Protein AF-A0A974NZ24-F1 (afdb_monomer_lite)

Secondary structure (DSSP, 8-state):
-EEEE-SS-EEEE--SS--------PPPP--TTTTT-TTT----SSHHHHHHHHHH--TT--EEEEE--SHHHHHHHHHHHHTT-EEEEE-SSSS-SSTTS-HHHHHHHHH--

InterPro domains:
  IPR023753 FAD/NAD(P)-binding domain [PF07992] (12-111)
  IPR036188 FAD/NAD(P)-binding domain superfamily [G3DSA:3.50.50.60] (24-113)
  IPR036188 FAD/NAD(P)-binding domain superfamily [SSF51905] (10-108)
  IPR050260 FAD-dependent oxidoreductase [PTHR43429] (6-112)

Radius of gyration: 19.01 Å; chains: 1; bounding box: 46×33×48 Å

Organism: Enterococcus faecalis (NCBI:txid1351)

Sequence (113 aa):
MITVKHETEILTEHYDKLILSPGAKPFVPPITGLAEAKKMFFSLRNVPDLDQIMTALTPETKRAVVIGAGFIGLEMAENLQKRGLEVTLVEKKHPMFLPPLDEEMAAFCQKQN

Structure (mmCIF, N/CA/C/O backbone):
data_AF-A0A974NZ24-F1
#
_entry.id   AF-A0A974NZ24-F1
#
loop_
_atom_site.group_PDB
_atom_site.id
_atom_site.type_symbol
_atom_site.label_atom_id
_atom_site.label_alt_id
_atom_site.label_comp_id
_atom_site.label_asym_id
_atom_site.label_entity_id
_atom_site.label_seq_id
_atom_site.pdbx_PDB_ins_code
_atom_site.Cartn_x
_atom_site.Cartn_y
_atom_site.Cartn_z
_atom_site.occupancy
_atom_site.B_iso_or_equiv
_atom_site.auth_seq_id
_atom_site.auth_comp_id
_atom_site.auth_asym_id
_atom_site.auth_atom_id
_atom_site.pdbx_PDB_model_num
ATOM 1 N N . MET A 1 1 ? 21.123 2.726 -29.914 1.00 80.94 1 MET A N 1
ATOM 2 C CA . MET A 1 1 ? 21.524 3.857 -29.060 1.00 80.94 1 MET A CA 1
ATOM 3 C C . MET A 1 1 ? 20.336 4.212 -28.177 1.00 80.94 1 MET A C 1
ATOM 5 O O . MET A 1 1 ? 19.261 4.402 -28.736 1.00 80.94 1 MET A O 1
ATOM 9 N N . ILE A 1 2 ? 20.476 4.218 -26.850 1.00 91.00 2 ILE A N 1
ATOM 10 C CA . ILE A 1 2 ? 19.438 4.730 -25.936 1.00 91.00 2 ILE A CA 1
ATOM 11 C C . ILE A 1 2 ? 20.012 5.845 -25.074 1.00 91.00 2 ILE A C 1
ATOM 13 O O . ILE A 1 2 ? 21.215 5.890 -24.823 1.00 91.00 2 ILE A O 1
ATOM 17 N N . THR A 1 3 ? 19.128 6.723 -24.617 1.00 90.81 3 THR A N 1
ATOM 18 C CA . THR A 1 3 ? 19.450 7.749 -23.632 1.00 90.81 3 THR A CA 1
ATOM 19 C C . THR A 1 3 ? 19.053 7.241 -22.255 1.00 90.81 3 THR A C 1
ATOM 21 O O . THR A 1 3 ? 17.874 6.988 -21.999 1.00 90.81 3 THR A O 1
ATOM 24 N N . VAL A 1 4 ? 20.035 7.087 -21.373 1.00 88.25 4 VAL A N 1
ATOM 25 C CA . VAL A 1 4 ? 19.832 6.723 -19.972 1.00 88.25 4 VAL A CA 1
ATOM 26 C C . VAL A 1 4 ? 19.885 7.998 -19.146 1.00 88.25 4 VAL A C 1
ATOM 28 O O . VAL A 1 4 ? 20.852 8.752 -19.214 1.00 88.25 4 VAL A O 1
ATOM 31 N N . LYS A 1 5 ? 18.829 8.256 -18.374 1.00 90.44 5 LYS A N 1
ATOM 32 C CA . LYS A 1 5 ? 18.775 9.369 -17.427 1.00 90.44 5 LYS A CA 1
ATOM 33 C C . LYS A 1 5 ? 18.943 8.822 -16.013 1.00 90.44 5 LYS A C 1
ATOM 35 O O . LYS A 1 5 ? 18.042 8.155 -15.510 1.00 90.44 5 LYS A O 1
ATOM 40 N N . HIS A 1 6 ? 20.075 9.127 -15.393 1.00 85.94 6 HIS A N 1
ATOM 41 C CA . HIS A 1 6 ? 20.304 8.956 -13.961 1.00 85.94 6 HIS A CA 1
ATOM 42 C C . HIS A 1 6 ? 19.891 10.231 -13.206 1.00 85.94 6 HIS A C 1
ATOM 44 O O . HIS A 1 6 ? 19.519 11.237 -13.815 1.00 85.94 6 HIS A O 1
ATOM 50 N N . GLU A 1 7 ? 19.921 10.200 -11.871 1.00 85.88 7 GLU A N 1
ATOM 51 C CA . GLU A 1 7 ? 19.544 11.358 -11.042 1.00 85.88 7 GLU A CA 1
ATOM 52 C C . GLU A 1 7 ? 20.446 12.578 -11.285 1.00 85.88 7 GLU A C 1
ATOM 54 O O . GLU A 1 7 ? 19.977 13.713 -11.217 1.00 85.88 7 GLU A O 1
ATOM 59 N N . THR A 1 8 ? 21.717 12.346 -11.618 1.00 89.25 8 THR A N 1
ATOM 60 C CA . THR A 1 8 ? 22.749 13.385 -11.758 1.00 89.25 8 THR A CA 1
ATOM 61 C C . THR A 1 8 ? 23.247 13.584 -13.186 1.00 89.25 8 THR A C 1
ATOM 63 O O . THR A 1 8 ? 23.894 14.591 -13.461 1.00 89.25 8 THR A O 1
ATOM 66 N N . GLU A 1 9 ? 22.968 12.656 -14.103 1.00 92.38 9 GLU A N 1
ATOM 67 C CA . GLU A 1 9 ? 23.540 12.683 -15.451 1.00 92.38 9 GLU A CA 1
ATOM 68 C C . GLU A 1 9 ? 22.632 12.061 -16.513 1.00 92.38 9 GLU A C 1
ATOM 70 O O . GLU A 1 9 ? 21.718 11.283 -16.228 1.00 92.38 9 GLU A O 1
ATOM 75 N N . ILE A 1 10 ? 22.899 12.426 -17.767 1.00 94.12 10 ILE A N 1
ATOM 76 C CA . ILE A 1 10 ? 22.244 11.872 -18.948 1.00 94.12 10 ILE A CA 1
ATOM 77 C C . ILE A 1 10 ? 23.336 11.312 -19.854 1.00 94.12 10 ILE A C 1
ATOM 79 O O . ILE A 1 10 ? 24.201 12.054 -20.314 1.00 94.12 10 ILE A O 1
ATOM 83 N N . LEU A 1 11 ? 23.270 10.011 -20.117 1.00 92.88 11 LEU A N 1
ATOM 84 C CA . LEU A 1 11 ? 24.251 9.267 -20.898 1.00 92.88 11 LEU A CA 1
ATOM 85 C C . LEU A 1 11 ? 23.598 8.709 -22.160 1.00 92.88 11 LEU A C 1
ATOM 87 O O . LEU A 1 11 ? 22.397 8.429 -22.193 1.00 92.88 11 LEU A O 1
ATOM 91 N N . THR A 1 12 ? 24.394 8.555 -23.211 1.00 93.94 12 THR A N 1
ATOM 92 C CA . THR A 1 12 ? 23.961 7.958 -24.474 1.00 93.94 12 THR A CA 1
ATOM 93 C C . THR A 1 12 ? 24.832 6.753 -24.762 1.00 93.94 12 THR A C 1
ATOM 95 O O . THR A 1 12 ? 26.043 6.885 -24.885 1.00 93.94 12 THR A O 1
ATOM 98 N N . GLU A 1 13 ? 24.203 5.591 -24.883 1.00 91.75 13 GLU A N 1
ATOM 99 C CA . GLU A 1 13 ? 24.896 4.305 -24.898 1.00 91.75 13 GLU A CA 1
ATOM 100 C C . GLU A 1 13 ? 24.386 3.421 -26.041 1.00 91.75 13 GLU A C 1
ATOM 102 O O . GLU A 1 13 ? 23.237 3.527 -26.497 1.00 91.75 13 GLU A O 1
ATOM 107 N N . HIS A 1 14 ? 25.253 2.538 -26.532 1.00 95.06 14 HIS A N 1
ATOM 108 C CA . HIS A 1 14 ? 24.927 1.555 -27.564 1.00 95.06 14 HIS A CA 1
ATOM 109 C C . HIS A 1 14 ? 24.712 0.169 -26.951 1.00 95.06 14 HIS A C 1
ATOM 111 O O . HIS A 1 14 ? 25.347 -0.197 -25.972 1.00 95.06 14 HIS A O 1
ATOM 117 N N . TYR A 1 15 ? 23.808 -0.611 -27.550 1.00 91.25 15 TYR A N 1
ATOM 118 C CA . TYR A 1 15 ? 23.463 -1.955 -27.087 1.00 91.25 15 TYR A CA 1
ATOM 119 C C . TYR A 1 15 ? 23.171 -2.838 -28.292 1.00 91.25 15 TYR A C 1
ATOM 121 O O . TYR A 1 15 ? 22.449 -2.409 -29.196 1.00 91.25 15 TYR A O 1
ATOM 129 N N . ASP A 1 16 ? 23.650 -4.080 -28.260 1.00 95.00 16 ASP A N 1
ATOM 130 C CA . ASP A 1 16 ? 23.284 -5.103 -29.246 1.00 95.00 16 ASP A CA 1
ATOM 131 C C . ASP A 1 16 ? 21.903 -5.701 -28.952 1.00 95.00 16 ASP A C 1
ATOM 133 O O . ASP A 1 16 ? 21.145 -6.052 -29.863 1.00 95.00 16 ASP A O 1
ATOM 137 N N . LYS A 1 17 ? 21.566 -5.808 -27.661 1.00 94.50 17 LYS A N 1
ATOM 138 C CA . LYS A 1 17 ? 20.276 -6.263 -27.131 1.00 94.50 17 LYS A CA 1
ATOM 139 C C . LYS A 1 17 ? 19.944 -5.475 -25.865 1.00 94.50 17 LYS A C 1
ATOM 141 O O . LYS A 1 17 ? 20.819 -5.232 -25.041 1.00 94.50 17 LYS A O 1
ATOM 146 N N . LEU A 1 18 ? 18.676 -5.104 -25.709 1.00 93.50 18 LEU A N 1
ATOM 147 C CA . LEU A 1 18 ? 18.168 -4.346 -24.567 1.00 93.50 18 LEU A CA 1
ATOM 148 C C . LEU A 1 18 ? 16.944 -5.056 -23.990 1.00 93.50 18 LEU A C 1
ATOM 150 O O . LEU A 1 18 ? 15.995 -5.334 -24.722 1.00 93.50 18 LEU A O 1
ATOM 154 N N . ILE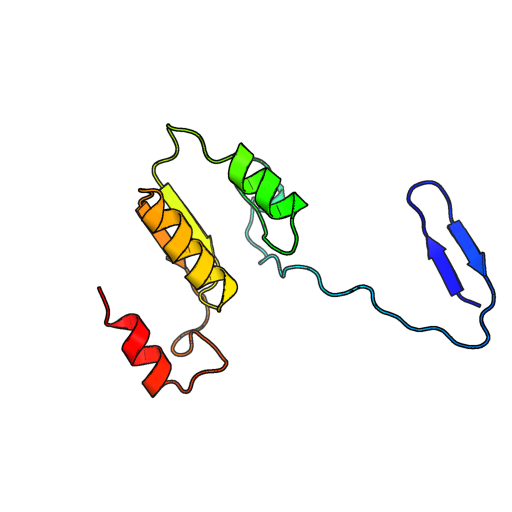 A 1 19 ? 16.958 -5.316 -22.683 1.00 93.62 19 ILE A N 1
ATOM 155 C CA . ILE A 1 19 ? 15.808 -5.842 -21.944 1.00 93.62 19 ILE A CA 1
ATOM 156 C C . ILE A 1 19 ? 15.290 -4.734 -21.035 1.00 93.62 19 ILE A C 1
ATOM 158 O O . ILE A 1 19 ? 16.017 -4.223 -20.187 1.00 93.62 19 ILE A O 1
ATOM 162 N N . LEU A 1 20 ? 14.022 -4.372 -21.206 1.00 91.69 20 LEU A N 1
ATOM 163 C CA . LEU A 1 20 ? 13.351 -3.410 -20.345 1.00 91.69 20 LEU A CA 1
ATOM 164 C C . LEU A 1 20 ? 12.611 -4.157 -19.235 1.00 91.69 20 LEU A C 1
ATOM 166 O O . LEU A 1 20 ? 11.563 -4.751 -19.471 1.00 91.69 20 LEU A O 1
ATOM 170 N N . SER A 1 21 ? 13.136 -4.083 -18.013 1.00 93.56 21 SER A N 1
ATOM 171 C CA . SER A 1 21 ? 12.499 -4.615 -16.802 1.00 93.56 21 SER A CA 1
ATOM 172 C C . SER A 1 21 ? 12.188 -3.534 -15.743 1.00 93.56 21 SER A C 1
ATOM 174 O O . SER A 1 21 ? 12.479 -3.747 -14.567 1.00 93.56 21 SER A O 1
ATOM 176 N N . PRO A 1 22 ? 11.604 -2.367 -16.100 1.00 89.25 22 PRO A N 1
ATOM 177 C CA . PRO A 1 22 ? 11.383 -1.260 -15.158 1.00 89.25 22 PRO A CA 1
ATOM 178 C C . PRO A 1 22 ? 10.248 -1.517 -14.149 1.00 89.25 22 PRO A C 1
ATOM 180 O O . PRO A 1 22 ? 9.995 -0.697 -13.270 1.00 89.25 22 PRO A O 1
ATOM 183 N N . GLY A 1 23 ? 9.527 -2.634 -14.283 1.00 92.75 23 GLY A N 1
ATOM 184 C CA . GLY A 1 23 ? 8.366 -2.939 -13.458 1.00 92.75 23 GLY A CA 1
ATOM 185 C C . GLY A 1 23 ? 7.165 -2.046 -13.785 1.00 92.75 23 GLY A C 1
ATOM 186 O O . GLY A 1 23 ? 6.915 -1.711 -14.940 1.00 92.75 23 GLY A O 1
ATOM 187 N N . ALA A 1 24 ? 6.391 -1.696 -12.757 1.00 92.00 24 ALA A N 1
ATOM 188 C CA . ALA A 1 24 ? 5.156 -0.924 -12.883 1.00 92.00 24 ALA A CA 1
ATOM 189 C C . ALA A 1 24 ? 5.012 0.053 -11.714 1.00 92.00 24 ALA A C 1
ATOM 191 O O . ALA A 1 24 ? 5.460 -0.251 -10.605 1.00 92.00 24 ALA A O 1
ATOM 192 N N . LYS A 1 25 ? 4.339 1.181 -11.958 1.00 91.62 25 LYS A N 1
ATOM 193 C CA . LYS A 1 25 ? 4.008 2.191 -10.946 1.00 91.62 25 LYS A CA 1
ATOM 194 C C . LYS A 1 25 ? 2.524 2.124 -10.554 1.00 91.62 25 LYS A C 1
ATOM 196 O O . LYS A 1 25 ? 1.705 1.817 -11.423 1.00 91.62 25 LYS A O 1
ATOM 201 N N . PRO A 1 26 ? 2.165 2.442 -9.297 1.00 92.38 26 PRO A N 1
ATOM 202 C CA . PRO A 1 26 ? 0.772 2.579 -8.888 1.00 92.38 26 PRO A CA 1
ATOM 203 C C . PRO A 1 26 ? 0.016 3.595 -9.745 1.00 92.38 26 PRO A C 1
ATOM 205 O O . PRO A 1 26 ? 0.544 4.652 -10.100 1.00 92.38 26 PRO A O 1
ATOM 208 N N . PHE A 1 27 ? -1.240 3.282 -10.053 1.00 89.62 27 PHE A N 1
ATOM 209 C CA . PHE A 1 27 ? -2.165 4.257 -10.611 1.00 89.62 27 PHE A CA 1
ATOM 210 C C . PHE A 1 27 ? -2.659 5.176 -9.491 1.00 89.62 27 PHE A C 1
ATOM 212 O O . PHE A 1 27 ? -3.228 4.704 -8.510 1.00 89.62 27 PHE A O 1
ATOM 219 N N . VAL A 1 28 ? -2.455 6.485 -9.649 1.00 88.81 28 VAL A N 1
ATOM 220 C CA . VAL A 1 28 ? -2.973 7.500 -8.726 1.00 88.81 28 VAL A CA 1
ATOM 221 C C . VAL A 1 28 ? -4.190 8.157 -9.383 1.00 88.81 28 VAL A C 1
ATOM 223 O O . VAL A 1 28 ? -4.036 8.761 -10.449 1.00 88.81 28 VAL A O 1
ATOM 226 N N . PRO A 1 29 ? -5.399 8.029 -8.808 1.00 85.69 29 PRO A N 1
ATOM 227 C CA . PRO A 1 29 ? -6.593 8.631 -9.384 1.00 85.69 29 PRO A CA 1
ATOM 228 C C . PRO A 1 29 ? -6.511 10.167 -9.341 1.00 85.69 29 PRO A C 1
ATOM 230 O O . PRO A 1 29 ? -5.931 10.722 -8.405 1.00 85.69 29 PRO A O 1
ATOM 233 N N . PRO A 1 30 ? -7.109 10.876 -10.317 1.00 88.81 30 PRO A N 1
ATOM 234 C CA . PRO A 1 30 ? -7.103 12.336 -10.363 1.00 88.81 30 PRO A CA 1
ATOM 235 C C . PRO A 1 30 ? -8.079 12.913 -9.324 1.00 88.81 30 PRO A C 1
ATOM 237 O O . PRO A 1 30 ? -9.194 13.311 -9.652 1.00 88.81 30 PRO A O 1
ATOM 240 N N . ILE A 1 31 ? -7.672 12.911 -8.056 1.00 88.00 31 ILE A N 1
ATOM 241 C CA . ILE A 1 31 ? -8.423 13.473 -6.931 1.00 88.00 31 ILE A CA 1
ATOM 242 C C . ILE A 1 31 ? -7.765 14.799 -6.540 1.00 88.00 31 ILE A C 1
ATOM 244 O O . ILE A 1 31 ? -6.574 14.841 -6.227 1.00 88.00 31 ILE A O 1
ATOM 248 N N . THR A 1 32 ? -8.538 15.885 -6.560 1.00 90.88 32 THR A N 1
ATOM 249 C CA . THR A 1 32 ? -8.075 17.219 -6.151 1.00 90.88 32 THR A CA 1
ATOM 250 C C . THR A 1 32 ? -7.514 17.183 -4.727 1.00 90.88 32 THR A C 1
ATOM 252 O O . THR A 1 32 ? -8.176 16.677 -3.823 1.00 90.88 32 THR A O 1
ATOM 255 N N . GLY A 1 33 ? -6.311 17.725 -4.516 1.00 87.12 33 GLY A N 1
ATOM 256 C CA . GLY A 1 33 ? -5.662 17.772 -3.200 1.00 87.12 33 GLY A CA 1
ATOM 257 C C . GLY A 1 33 ? -4.873 16.511 -2.817 1.00 87.12 33 GLY A C 1
ATOM 258 O O . GLY A 1 33 ? -4.190 16.507 -1.792 1.00 87.12 33 GLY A O 1
ATOM 259 N N . LEU A 1 34 ? -4.951 15.429 -3.605 1.00 85.75 34 LEU A N 1
ATOM 260 C CA . LEU A 1 34 ? -4.314 14.153 -3.259 1.00 85.75 34 LEU A CA 1
ATOM 261 C C . LEU A 1 34 ? -2.784 14.212 -3.365 1.00 85.75 34 LEU A C 1
ATOM 263 O O . LEU A 1 34 ? -2.084 13.623 -2.544 1.00 85.75 34 LEU A O 1
ATOM 267 N N . ALA A 1 35 ? -2.262 14.942 -4.353 1.00 80.12 35 ALA A N 1
ATOM 268 C CA . ALA A 1 35 ? -0.821 15.093 -4.558 1.00 80.12 35 ALA A CA 1
ATOM 269 C C . ALA A 1 35 ? -0.166 15.963 -3.470 1.00 80.12 35 ALA A C 1
ATOM 271 O O . ALA A 1 35 ? 1.018 15.806 -3.163 1.00 80.12 35 ALA A O 1
ATOM 272 N N . GLU A 1 36 ? -0.938 16.875 -2.883 1.00 86.56 36 GLU A N 1
ATOM 273 C CA . GLU A 1 36 ? -0.548 17.773 -1.801 1.00 86.56 36 GLU A CA 1
ATOM 274 C C . GLU A 1 36 ? -0.636 17.080 -0.433 1.00 86.56 36 GLU A C 1
ATOM 276 O O . GLU A 1 36 ? 0.135 17.393 0.477 1.00 86.56 36 GLU A O 1
ATOM 281 N N . ALA A 1 37 ? -1.505 16.075 -0.299 1.00 86.88 37 ALA A N 1
ATOM 282 C CA . ALA A 1 37 ? -1.714 15.287 0.912 1.00 86.88 37 ALA A CA 1
ATOM 283 C C . ALA A 1 37 ? -0.585 14.273 1.207 1.00 86.88 37 ALA A C 1
ATOM 285 O O . ALA A 1 37 ? -0.838 13.206 1.759 1.00 86.88 37 ALA A O 1
ATOM 286 N N . LYS A 1 38 ? 0.682 14.594 0.904 1.00 78.31 38 LYS A N 1
ATOM 287 C CA . LYS A 1 38 ? 1.840 13.674 1.011 1.00 78.31 38 LYS A CA 1
ATOM 288 C C . LYS A 1 38 ? 2.082 13.081 2.404 1.00 78.31 38 LYS A C 1
ATOM 290 O O . LYS A 1 38 ? 2.807 12.106 2.532 1.00 78.31 38 LYS A O 1
ATOM 295 N N . LYS A 1 39 ? 1.521 13.689 3.454 1.00 83.81 39 LYS A N 1
ATOM 296 C CA . LYS A 1 39 ? 1.611 13.188 4.838 1.00 83.81 39 LYS A CA 1
ATOM 297 C C . LYS A 1 39 ? 0.512 12.181 5.198 1.00 83.81 39 LYS A C 1
ATOM 299 O O . LYS A 1 39 ? 0.561 11.602 6.274 1.00 83.81 39 LYS A O 1
ATOM 304 N N . MET A 1 40 ? -0.500 12.035 4.346 1.00 86.62 40 MET A N 1
ATOM 305 C CA . MET A 1 40 ? -1.716 11.258 4.617 1.00 86.62 40 MET A CA 1
ATOM 306 C C . MET A 1 40 ? -2.050 10.276 3.490 1.00 86.62 40 MET A C 1
ATOM 308 O O . MET A 1 40 ? -2.771 9.310 3.717 1.00 86.62 40 MET A O 1
ATOM 312 N N . PHE A 1 41 ? -1.542 10.520 2.282 1.00 93.19 41 PHE A N 1
ATOM 313 C CA . PHE A 1 41 ? -1.704 9.657 1.126 1.00 93.19 41 PHE A CA 1
ATOM 314 C C . PHE A 1 41 ? -0.431 8.850 0.876 1.00 93.19 41 PHE A C 1
ATOM 316 O O . PHE A 1 41 ? 0.653 9.414 0.735 1.00 93.19 41 PHE A O 1
ATOM 323 N N . PHE A 1 42 ? -0.601 7.535 0.757 1.00 94.56 42 PHE A N 1
ATOM 324 C CA . PHE A 1 42 ? 0.467 6.582 0.488 1.00 94.56 42 PHE A CA 1
ATOM 325 C C . PHE A 1 42 ? 0.016 5.612 -0.605 1.00 94.56 42 PHE A C 1
ATOM 327 O O . PHE A 1 42 ? -1.130 5.160 -0.613 1.00 94.56 42 PHE A O 1
ATOM 334 N N . SER A 1 43 ? 0.923 5.274 -1.518 1.00 94.50 43 SER A N 1
ATOM 335 C CA . SER A 1 43 ? 0.778 4.113 -2.399 1.00 94.50 43 SER A CA 1
ATOM 336 C C . SER A 1 43 ? 1.548 2.930 -1.827 1.00 94.50 43 SER A C 1
ATOM 338 O O . SER A 1 43 ? 2.446 3.143 -1.027 1.00 94.50 43 SER A O 1
ATOM 340 N N . LEU A 1 44 ? 1.247 1.705 -2.267 1.00 95.00 44 LEU A N 1
ATOM 341 C CA . LEU A 1 44 ? 2.010 0.512 -1.896 1.00 95.00 44 LEU A CA 1
ATOM 342 C C . LEU A 1 44 ? 2.417 -0.284 -3.141 1.00 95.00 44 LEU A C 1
ATOM 344 O O . LEU A 1 44 ? 1.575 -0.895 -3.800 1.00 95.00 44 LEU A O 1
ATOM 348 N N . ARG A 1 45 ? 3.713 -0.277 -3.467 1.00 94.75 45 ARG A N 1
ATOM 349 C CA . ARG A 1 45 ? 4.313 -1.066 -4.556 1.00 94.75 45 ARG A CA 1
ATOM 350 C C . ARG A 1 45 ? 5.555 -1.840 -4.130 1.00 94.75 45 ARG A C 1
ATOM 352 O O . ARG A 1 45 ? 5.839 -2.880 -4.733 1.00 94.75 45 ARG A O 1
ATOM 359 N N . ASN A 1 46 ? 6.312 -1.307 -3.176 1.00 94.44 46 ASN A N 1
ATOM 360 C CA . ASN A 1 46 ? 7.612 -1.820 -2.748 1.00 94.44 46 ASN A CA 1
ATOM 361 C C . ASN A 1 46 ? 7.826 -1.640 -1.229 1.00 94.44 46 ASN A C 1
ATOM 363 O O . ASN A 1 46 ? 6.952 -1.150 -0.520 1.00 94.44 46 ASN A O 1
ATOM 367 N N . VAL A 1 47 ? 8.988 -2.070 -0.729 1.00 95.94 47 VAL A N 1
ATOM 368 C CA . VAL A 1 47 ? 9.333 -1.985 0.702 1.00 95.94 47 VAL A CA 1
ATOM 369 C C . VAL A 1 47 ? 9.434 -0.530 1.200 1.00 95.94 47 VAL A C 1
ATOM 371 O O . VAL A 1 47 ? 8.799 -0.234 2.207 1.00 95.94 47 VAL A O 1
ATOM 374 N N . PRO A 1 48 ? 10.102 0.408 0.496 1.00 95.62 48 PRO A N 1
ATOM 375 C CA . PRO A 1 48 ? 10.103 1.821 0.897 1.00 95.62 48 PRO A CA 1
ATOM 376 C C . PRO A 1 48 ? 8.715 2.460 1.051 1.00 95.62 48 PRO A C 1
ATOM 378 O O . PRO A 1 48 ? 8.520 3.341 1.889 1.00 95.62 48 PRO A O 1
ATOM 381 N N . ASP A 1 49 ? 7.740 2.047 0.242 1.00 95.31 49 ASP A N 1
ATOM 382 C CA . ASP A 1 49 ? 6.354 2.492 0.385 1.00 95.31 49 ASP A CA 1
ATOM 383 C C . ASP A 1 49 ? 5.732 1.992 1.702 1.00 95.31 49 ASP A C 1
ATOM 385 O O . ASP A 1 49 ? 5.069 2.747 2.417 1.00 95.31 49 ASP A O 1
ATOM 389 N N . LEU A 1 50 ? 5.977 0.723 2.049 1.00 95.00 50 LEU A N 1
ATOM 390 C CA . LEU A 1 50 ? 5.533 0.137 3.313 1.00 95.00 50 LEU A CA 1
ATOM 391 C C . LEU A 1 50 ? 6.161 0.855 4.511 1.00 95.00 50 LEU A C 1
ATOM 393 O O . LEU A 1 50 ? 5.448 1.165 5.462 1.00 95.00 50 LEU A O 1
ATOM 397 N N . ASP A 1 51 ? 7.454 1.171 4.457 1.00 96.19 51 ASP A N 1
ATOM 398 C CA . ASP A 1 51 ? 8.145 1.890 5.533 1.00 96.19 51 ASP A CA 1
ATOM 399 C C . ASP A 1 51 ? 7.512 3.266 5.800 1.00 96.19 51 ASP A C 1
ATOM 401 O O . ASP A 1 51 ? 7.345 3.671 6.955 1.00 96.19 51 ASP A O 1
ATOM 405 N N . GLN A 1 52 ? 7.083 3.968 4.745 1.00 95.25 52 GLN A N 1
ATOM 406 C CA . GLN A 1 52 ? 6.376 5.247 4.867 1.00 95.25 52 GLN A CA 1
ATOM 407 C C . GLN A 1 52 ? 5.010 5.085 5.539 1.00 95.25 52 GLN A C 1
ATOM 409 O O . GLN A 1 52 ? 4.684 5.845 6.452 1.00 95.25 52 GLN A O 1
ATOM 414 N N . ILE A 1 53 ? 4.237 4.071 5.138 1.00 95.31 53 ILE A N 1
ATOM 415 C CA . ILE A 1 53 ? 2.949 3.745 5.767 1.00 95.31 53 ILE A CA 1
ATOM 416 C C . ILE A 1 53 ? 3.160 3.422 7.247 1.0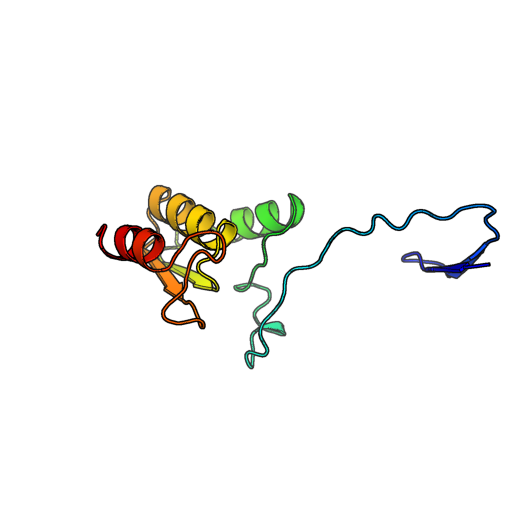0 95.31 53 ILE A C 1
ATOM 418 O O . ILE A 1 53 ? 2.483 3.977 8.107 1.00 95.31 53 ILE A O 1
ATOM 422 N N . MET A 1 54 ? 4.129 2.563 7.559 1.00 94.88 54 MET A N 1
ATOM 423 C CA . MET A 1 54 ? 4.443 2.151 8.925 1.00 94.88 54 MET A CA 1
ATOM 424 C C . MET A 1 54 ? 4.862 3.328 9.804 1.00 94.88 54 MET A C 1
ATOM 426 O O . MET A 1 54 ? 4.444 3.402 10.954 1.00 94.88 54 MET A O 1
ATOM 430 N N . THR A 1 55 ? 5.631 4.266 9.251 1.00 94.88 55 THR A N 1
ATOM 431 C CA . THR A 1 55 ? 6.037 5.498 9.941 1.00 94.88 55 THR A CA 1
ATOM 432 C C . THR A 1 55 ? 4.847 6.427 10.201 1.00 94.88 55 THR A C 1
ATOM 434 O O . THR A 1 55 ? 4.795 7.098 11.230 1.00 94.88 55 THR A O 1
ATOM 437 N N . ALA A 1 56 ? 3.879 6.471 9.284 1.00 93.69 56 ALA A N 1
ATOM 438 C CA . ALA A 1 56 ? 2.675 7.289 9.417 1.00 93.69 56 ALA A CA 1
ATOM 439 C C . ALA A 1 56 ? 1.627 6.692 10.375 1.00 93.69 56 ALA A C 1
ATOM 441 O O . ALA A 1 56 ? 0.765 7.411 10.889 1.00 93.69 56 ALA A O 1
ATOM 442 N N . LEU A 1 57 ? 1.686 5.382 10.628 1.00 93.69 57 LEU A N 1
ATOM 443 C CA . LEU A 1 57 ? 0.846 4.705 11.609 1.00 93.69 57 LEU A CA 1
ATOM 444 C C . LEU A 1 57 ? 1.363 4.980 13.026 1.00 93.69 57 LEU A C 1
ATOM 446 O O . LEU A 1 57 ? 2.301 4.351 13.510 1.00 93.69 57 LEU A O 1
ATOM 450 N N . THR A 1 58 ? 0.707 5.911 13.710 1.00 93.75 58 THR A N 1
ATOM 451 C CA . THR A 1 58 ? 0.985 6.254 15.110 1.00 93.75 58 THR A CA 1
ATOM 452 C C . THR A 1 58 ? -0.030 5.591 16.048 1.00 93.75 58 THR A C 1
ATOM 454 O O . THR A 1 58 ? -1.099 5.181 15.591 1.00 93.75 58 THR A O 1
ATOM 457 N N . PRO A 1 59 ? 0.226 5.532 17.370 1.00 93.62 59 PRO A N 1
ATOM 458 C CA . PRO A 1 59 ? -0.767 5.052 18.342 1.00 93.62 59 PRO A CA 1
ATOM 459 C C . PRO A 1 59 ? -2.109 5.814 18.314 1.00 93.62 59 PRO A C 1
ATOM 461 O O . PRO A 1 59 ? -3.155 5.275 18.695 1.00 93.62 59 PRO A O 1
ATOM 464 N N . GLU A 1 60 ? -2.092 7.060 17.831 1.00 94.69 60 GLU A N 1
ATOM 465 C CA . GLU A 1 60 ? -3.279 7.908 17.681 1.00 94.69 60 GLU A CA 1
ATOM 466 C C . GLU A 1 60 ? -4.038 7.666 16.373 1.00 94.69 60 GLU A C 1
ATOM 468 O O . GLU A 1 60 ? -5.167 8.130 16.205 1.00 94.69 60 GLU A O 1
ATOM 473 N N . THR A 1 61 ? -3.465 6.909 15.437 1.00 95.31 61 THR A N 1
ATOM 474 C CA . THR A 1 61 ? -4.130 6.582 14.181 1.00 95.31 61 THR A CA 1
ATOM 475 C C . THR A 1 61 ? -5.269 5.600 14.447 1.00 95.31 61 THR A C 1
ATOM 477 O O . THR A 1 61 ? -5.043 4.426 14.722 1.00 95.31 61 THR A O 1
ATOM 480 N N . LYS A 1 62 ? -6.515 6.082 14.365 1.00 96.88 62 LYS A N 1
ATOM 481 C CA . LYS A 1 62 ? -7.718 5.255 14.592 1.00 96.88 62 LYS A CA 1
ATOM 482 C C . LYS A 1 62 ? -8.413 4.799 13.318 1.00 96.88 62 LYS A C 1
ATOM 484 O O . LYS A 1 62 ? -9.124 3.803 13.346 1.00 96.88 62 LYS A O 1
ATOM 489 N N . ARG A 1 63 ? -8.237 5.532 12.217 1.00 97.44 63 ARG A N 1
ATOM 490 C CA . ARG A 1 63 ? -8.989 5.327 10.976 1.00 97.44 63 ARG A CA 1
ATOM 491 C C . ARG A 1 63 ? -8.069 5.292 9.772 1.00 97.44 63 ARG A C 1
ATOM 493 O O . ARG A 1 63 ? -7.113 6.065 9.713 1.00 97.44 63 ARG A O 1
ATOM 500 N N . ALA A 1 64 ? -8.403 4.451 8.803 1.00 97.19 64 ALA A N 1
ATOM 501 C CA . ALA A 1 64 ? -7.742 4.404 7.509 1.00 97.19 64 ALA A CA 1
ATOM 502 C C . ALA A 1 64 ? -8.769 4.291 6.380 1.00 97.19 64 ALA A C 1
ATOM 504 O O . ALA A 1 64 ? -9.794 3.627 6.514 1.00 97.19 64 ALA A O 1
ATOM 505 N N . VAL A 1 65 ? -8.468 4.926 5.249 1.00 95.81 65 VAL A N 1
ATOM 506 C CA . VAL A 1 65 ? -9.228 4.755 4.009 1.00 95.81 65 VAL A CA 1
ATOM 507 C C . VAL A 1 65 ? -8.339 4.024 3.017 1.00 95.81 65 VAL A C 1
ATOM 509 O O . VAL A 1 65 ? -7.234 4.478 2.728 1.00 95.81 65 VAL A O 1
ATOM 512 N N . VAL A 1 66 ? -8.823 2.904 2.490 1.00 95.44 66 VAL A N 1
ATOM 513 C CA . VAL A 1 66 ? -8.163 2.154 1.422 1.00 95.44 66 VAL A CA 1
ATOM 514 C C . VAL A 1 66 ? -8.906 2.420 0.118 1.00 95.44 6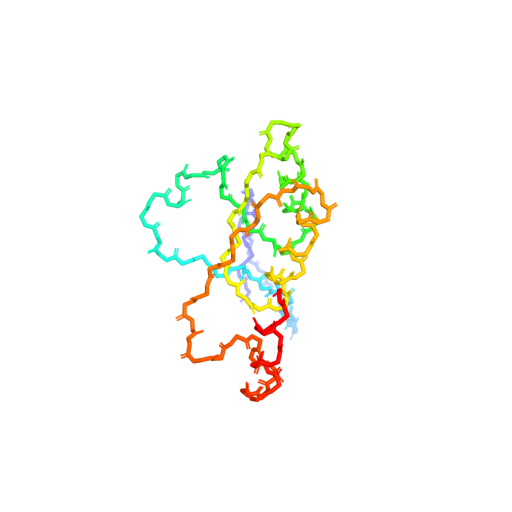6 VAL A C 1
ATOM 516 O O . VAL A 1 66 ? -10.118 2.232 0.036 1.00 95.44 66 VAL A O 1
ATOM 519 N N . ILE A 1 67 ? -8.182 2.883 -0.902 1.00 93.12 67 ILE A N 1
ATOM 520 C CA . ILE A 1 67 ? -8.739 3.196 -2.223 1.00 93.12 67 ILE A CA 1
ATOM 521 C C . ILE A 1 67 ? -8.374 2.063 -3.188 1.00 93.12 67 ILE A C 1
ATOM 523 O O . ILE A 1 67 ? -7.205 1.880 -3.524 1.00 93.12 67 ILE A O 1
ATOM 527 N N . GLY A 1 68 ? -9.390 1.341 -3.652 1.00 90.69 68 GLY A N 1
ATOM 528 C CA . GLY A 1 68 ? -9.301 0.174 -4.525 1.00 90.69 68 GLY A CA 1
ATOM 529 C C . GLY A 1 68 ? -9.520 -1.138 -3.767 1.00 90.69 68 GLY A C 1
ATOM 530 O O . GLY A 1 68 ? -8.848 -1.397 -2.777 1.00 90.69 68 GLY A O 1
ATOM 531 N N . ALA A 1 69 ? -10.415 -1.991 -4.266 1.00 90.25 69 ALA A N 1
ATOM 532 C CA . ALA A 1 69 ? -10.768 -3.308 -3.722 1.00 90.25 69 ALA A CA 1
ATOM 533 C C . ALA A 1 69 ? -10.216 -4.468 -4.581 1.00 90.25 69 ALA A C 1
ATOM 535 O O . ALA A 1 69 ? -10.829 -5.527 -4.725 1.00 90.25 69 ALA A O 1
ATOM 536 N N . GLY A 1 70 ? -9.051 -4.259 -5.201 1.00 87.69 70 GLY A N 1
ATOM 537 C CA . GLY A 1 70 ? -8.241 -5.347 -5.758 1.00 87.69 70 GLY A CA 1
ATOM 538 C C . GLY A 1 70 ? -7.467 -6.090 -4.662 1.00 87.69 70 GLY A C 1
ATOM 539 O O . GLY A 1 70 ? -7.537 -5.711 -3.496 1.00 87.69 70 GLY A O 1
ATOM 540 N N . PHE A 1 71 ? -6.671 -7.098 -5.037 1.00 88.69 71 PHE A N 1
ATOM 541 C CA . PHE A 1 71 ? -5.901 -7.920 -4.087 1.00 88.69 71 PHE A CA 1
ATOM 542 C C . PHE A 1 71 ? -5.127 -7.101 -3.046 1.00 88.69 71 PHE A C 1
ATOM 544 O O . PHE A 1 71 ? -5.350 -7.267 -1.853 1.00 88.69 71 PHE A O 1
ATOM 551 N N . ILE A 1 72 ? -4.294 -6.156 -3.499 1.00 92.38 72 ILE A N 1
ATOM 552 C CA . ILE A 1 72 ? -3.475 -5.316 -2.608 1.00 92.38 72 ILE A CA 1
ATOM 553 C C . ILE A 1 72 ? -4.357 -4.504 -1.652 1.00 92.38 72 ILE A C 1
ATOM 555 O O . ILE A 1 72 ? -4.043 -4.372 -0.475 1.00 92.38 72 ILE A O 1
ATOM 559 N N . GLY A 1 73 ? -5.469 -3.955 -2.146 1.00 93.38 73 GLY A N 1
ATOM 560 C CA . GLY A 1 73 ? -6.376 -3.149 -1.333 1.00 93.38 73 GLY A CA 1
ATOM 561 C C . GLY A 1 73 ? -7.076 -3.966 -0.250 1.00 93.38 73 GLY A C 1
ATOM 562 O O . GLY A 1 73 ? -7.157 -3.525 0.893 1.00 93.38 73 GLY A O 1
ATOM 563 N N . LEU A 1 74 ? -7.516 -5.182 -0.574 1.00 92.31 74 LEU A N 1
ATOM 564 C CA . LEU A 1 74 ? -8.130 -6.077 0.407 1.00 92.31 74 LEU A CA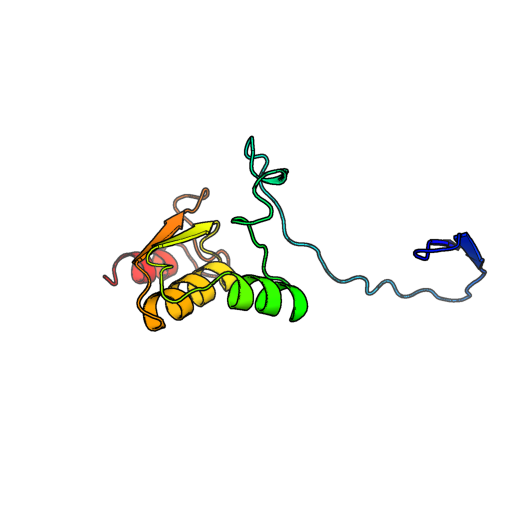 1
ATOM 565 C C . LEU A 1 74 ? -7.128 -6.570 1.451 1.00 92.31 74 LEU A C 1
ATOM 567 O O . LEU A 1 74 ? -7.433 -6.520 2.640 1.00 92.31 74 LEU A O 1
ATOM 571 N N . GLU A 1 75 ? -5.922 -6.966 1.041 1.00 93.50 75 GLU A N 1
ATOM 572 C CA . GLU A 1 75 ? -4.859 -7.330 1.984 1.00 93.50 75 GLU A CA 1
ATOM 573 C C . GLU A 1 75 ? -4.504 -6.158 2.905 1.00 93.50 75 GLU A C 1
ATOM 575 O O . GLU A 1 75 ? -4.332 -6.341 4.111 1.00 93.50 75 GLU A O 1
ATOM 580 N N . MET A 1 76 ? -4.437 -4.936 2.369 1.00 96.06 76 MET A N 1
ATOM 581 C CA . MET A 1 76 ? -4.205 -3.745 3.182 1.00 96.06 76 MET A CA 1
ATOM 582 C C . MET A 1 76 ? -5.352 -3.473 4.147 1.00 96.06 76 MET A C 1
ATOM 584 O O . MET A 1 76 ? -5.097 -3.162 5.311 1.00 96.06 76 MET A O 1
ATOM 588 N N . ALA A 1 77 ? -6.598 -3.611 3.699 1.00 95.81 77 ALA A N 1
ATOM 589 C CA . ALA A 1 77 ? -7.754 -3.428 4.560 1.00 95.81 77 ALA A CA 1
ATOM 590 C C . ALA A 1 77 ? -7.749 -4.432 5.721 1.00 95.81 77 ALA A C 1
ATOM 592 O O . ALA A 1 77 ? -7.877 -4.028 6.877 1.00 95.81 77 ALA A O 1
ATOM 593 N N . GLU A 1 78 ? -7.500 -5.711 5.432 1.00 95.31 78 GLU A N 1
ATOM 594 C CA . GLU A 1 78 ? -7.420 -6.770 6.438 1.00 95.31 78 GLU A CA 1
ATOM 595 C C . GLU A 1 78 ? -6.272 -6.527 7.436 1.00 95.31 78 GLU A C 1
ATOM 597 O O . GLU A 1 78 ? -6.469 -6.591 8.650 1.00 95.31 78 GLU A O 1
ATOM 602 N N . ASN A 1 79 ? -5.069 -6.193 6.955 1.00 96.81 79 ASN A N 1
ATOM 603 C CA . ASN A 1 79 ? -3.910 -5.952 7.820 1.00 96.81 79 ASN A CA 1
ATOM 604 C C . ASN A 1 79 ? -4.077 -4.711 8.709 1.00 96.81 79 ASN A C 1
ATOM 606 O O . ASN A 1 79 ? -3.652 -4.722 9.867 1.00 96.81 79 ASN A O 1
ATOM 610 N N . LEU A 1 80 ? -4.693 -3.641 8.199 1.00 97.06 80 LEU A N 1
ATOM 611 C CA . LEU A 1 80 ? -4.987 -2.443 8.989 1.00 97.06 80 LEU A CA 1
ATOM 612 C C . LEU A 1 80 ? -6.089 -2.709 10.024 1.00 97.06 80 LEU A C 1
ATOM 614 O O . LEU A 1 80 ? -5.962 -2.275 11.169 1.00 97.06 80 LEU A O 1
ATOM 618 N N . GLN A 1 81 ? -7.113 -3.489 9.670 1.00 96.94 81 GLN A N 1
ATOM 619 C CA . GLN A 1 81 ? -8.154 -3.905 10.609 1.00 96.94 81 GLN A CA 1
ATOM 620 C C . GLN A 1 81 ? -7.585 -4.799 11.723 1.00 96.94 81 GLN A C 1
ATOM 622 O O . GLN A 1 81 ? -7.854 -4.559 12.898 1.00 96.94 81 GLN A O 1
ATOM 627 N N . LYS A 1 82 ? -6.713 -5.765 11.390 1.00 96.62 82 LYS A N 1
ATOM 628 C CA . LYS A 1 82 ? -5.983 -6.606 12.366 1.00 96.62 82 LYS A CA 1
ATOM 629 C C . LYS A 1 82 ? -5.112 -5.792 13.329 1.00 96.62 82 LYS A C 1
ATOM 631 O O . LYS A 1 82 ? -4.816 -6.252 14.428 1.00 96.62 82 LYS A O 1
ATOM 636 N N . ARG A 1 83 ? -4.715 -4.578 12.940 1.00 95.31 83 ARG A N 1
ATOM 637 C CA . ARG A 1 83 ? -3.988 -3.617 13.787 1.00 95.31 83 ARG A CA 1
ATOM 638 C C . ARG A 1 83 ? -4.901 -2.737 14.647 1.00 95.31 83 ARG A C 1
ATOM 640 O O . ARG A 1 83 ? -4.396 -1.890 15.377 1.00 95.31 83 ARG A O 1
ATOM 647 N N . GLY A 1 84 ? -6.216 -2.933 14.583 1.00 96.56 84 GLY A N 1
ATOM 648 C CA . GLY A 1 84 ? -7.203 -2.216 15.390 1.00 96.56 84 GLY A CA 1
ATOM 649 C C . GLY A 1 84 ? -7.673 -0.890 14.793 1.00 96.56 84 GLY A C 1
ATOM 650 O O . GLY A 1 84 ? -8.275 -0.095 15.512 1.00 96.56 84 GLY A O 1
ATOM 651 N N . LEU A 1 85 ? -7.401 -0.629 13.510 1.00 98.06 85 LEU A N 1
ATOM 652 C CA . LEU A 1 85 ? -7.930 0.552 12.833 1.00 98.06 85 LEU A CA 1
ATOM 653 C C . LEU A 1 85 ? -9.348 0.287 12.322 1.00 98.06 85 LEU A C 1
ATOM 655 O O . LEU A 1 85 ? -9.658 -0.789 11.813 1.00 98.06 85 LEU A O 1
ATOM 659 N N . GLU A 1 86 ? -10.187 1.315 12.374 1.00 98.12 86 GLU A N 1
ATOM 660 C CA . GLU A 1 86 ? -11.432 1.367 11.616 1.00 98.12 86 GLU A CA 1
ATOM 661 C C . GLU A 1 86 ? -11.098 1.671 10.147 1.00 98.12 86 GLU A C 1
ATOM 663 O O . GLU A 1 86 ? -10.550 2.727 9.812 1.00 98.12 86 GLU A O 1
ATOM 668 N N . VAL A 1 87 ? -11.387 0.718 9.263 1.00 97.81 87 VAL A N 1
ATOM 669 C CA . VAL A 1 87 ? -10.995 0.780 7.853 1.00 97.81 87 VAL A CA 1
ATOM 670 C C . VAL A 1 87 ? -12.219 0.998 6.974 1.00 97.81 87 VAL A C 1
ATOM 672 O O . VAL A 1 87 ? -13.171 0.226 7.014 1.00 97.81 87 VAL A O 1
ATOM 675 N N . THR A 1 88 ? -12.172 2.028 6.131 1.00 96.44 88 THR A N 1
ATOM 676 C CA . THR A 1 88 ? -13.137 2.233 5.044 1.00 96.44 88 THR A CA 1
ATOM 677 C C . THR A 1 88 ? -12.500 1.839 3.716 1.00 96.44 88 THR A C 1
ATOM 679 O O . THR A 1 88 ? -11.489 2.417 3.321 1.00 96.44 88 THR A O 1
ATOM 682 N N . LEU A 1 89 ? -13.095 0.881 3.009 1.00 92.62 89 LEU A N 1
ATOM 683 C CA . LEU A 1 89 ? -12.675 0.481 1.666 1.00 92.62 89 LEU A CA 1
ATOM 684 C C . LEU A 1 89 ? -13.544 1.183 0.615 1.00 92.62 89 LEU A C 1
ATOM 686 O O . LEU A 1 89 ? -14.769 1.112 0.674 1.00 92.62 89 LEU A O 1
ATOM 690 N N . VAL A 1 90 ? -12.915 1.851 -0.351 1.00 91.69 90 VAL A N 1
ATOM 691 C CA . VAL A 1 90 ? -13.593 2.594 -1.423 1.00 91.69 90 VAL A CA 1
ATOM 692 C C . VAL A 1 90 ? -13.197 2.012 -2.774 1.00 91.69 90 VAL A C 1
ATOM 694 O O . VAL A 1 90 ? -12.022 2.025 -3.128 1.00 91.69 90 VAL A O 1
ATOM 697 N N . GLU A 1 91 ? -14.166 1.553 -3.563 1.00 87.88 91 GLU A N 1
ATOM 698 C CA . GLU A 1 91 ? -13.956 1.049 -4.925 1.00 87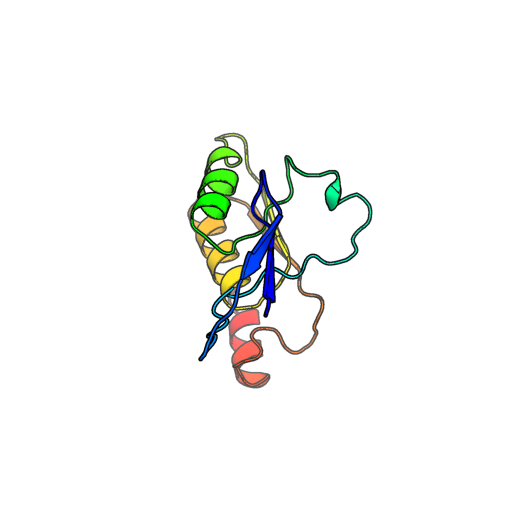.88 91 GLU A CA 1
ATOM 699 C C . GLU A 1 91 ? -14.852 1.802 -5.916 1.00 87.88 91 GLU A C 1
ATOM 701 O O . GLU A 1 91 ? -16.001 2.121 -5.620 1.00 87.88 91 GLU A O 1
ATOM 706 N N . LYS A 1 92 ? -14.309 2.115 -7.098 1.00 81.75 92 LYS A N 1
ATOM 707 C CA . LYS A 1 92 ? -15.017 2.838 -8.161 1.00 81.75 92 LYS A CA 1
ATOM 708 C C . LYS A 1 92 ? -15.805 1.891 -9.069 1.00 81.75 92 LYS A C 1
ATOM 710 O O . LYS A 1 92 ? -16.826 2.296 -9.622 1.00 81.75 92 LYS A O 1
ATOM 715 N N . LYS A 1 93 ? -15.314 0.668 -9.292 1.00 69.69 93 LYS A N 1
ATOM 716 C CA . LYS A 1 93 ? -15.963 -0.325 -10.154 1.00 69.69 93 LYS A CA 1
ATOM 717 C C . LYS A 1 93 ? -17.025 -1.108 -9.382 1.00 69.69 93 LYS A C 1
ATOM 719 O O . LYS A 1 93 ? -16.721 -1.843 -8.455 1.00 69.69 93 LYS A O 1
ATOM 724 N N . HIS A 1 94 ? -18.269 -0.976 -9.827 1.00 63.03 94 HIS A N 1
ATOM 725 C CA . HIS A 1 94 ? -19.393 -1.826 -9.439 1.00 63.03 94 HIS A CA 1
ATOM 726 C C . HIS A 1 94 ? -19.924 -2.527 -10.703 1.00 63.03 94 HIS A C 1
ATOM 728 O O . HIS A 1 94 ? -19.988 -1.862 -11.743 1.00 63.03 94 HIS A O 1
ATOM 734 N N . PRO A 1 95 ? -20.308 -3.820 -10.666 1.00 59.56 95 PRO A N 1
ATOM 735 C CA . PRO A 1 95 ? -20.375 -4.728 -9.503 1.00 59.56 95 PRO A CA 1
ATOM 736 C C . PRO A 1 95 ? -19.064 -5.464 -9.184 1.00 59.56 95 PRO A C 1
ATOM 738 O O . PRO A 1 95 ? -18.932 -6.076 -8.130 1.00 59.56 95 PRO A O 1
ATOM 741 N N . MET A 1 96 ? -18.083 -5.403 -10.082 1.00 62.91 96 MET A N 1
ATOM 742 C CA . MET A 1 96 ? -16.869 -6.208 -9.986 1.00 62.91 96 MET A CA 1
ATOM 743 C C . MET A 1 96 ? -15.790 -5.525 -9.136 1.00 62.91 96 MET A C 1
ATOM 745 O O . MET A 1 96 ? -15.090 -4.623 -9.604 1.00 62.91 96 MET A O 1
ATOM 749 N N . PHE A 1 97 ? -15.611 -6.021 -7.915 1.00 72.81 97 PHE A N 1
ATOM 750 C CA . PHE A 1 97 ? -14.354 -5.943 -7.170 1.00 72.81 97 PHE A CA 1
ATOM 751 C C . PHE A 1 97 ? -13.644 -7.305 -7.277 1.00 72.81 97 PHE A C 1
ATOM 753 O O . PHE A 1 97 ? -14.293 -8.290 -7.608 1.00 72.81 97 PHE A O 1
ATOM 760 N N . LEU A 1 98 ? -12.321 -7.371 -7.081 1.00 77.50 98 LEU A N 1
ATOM 761 C CA . LEU A 1 98 ? -11.504 -8.560 -7.411 1.00 77.50 98 LEU A CA 1
ATOM 762 C C . LEU A 1 98 ? -11.621 -9.022 -8.886 1.00 77.50 98 LEU A C 1
ATOM 764 O O . LEU A 1 98 ? -12.149 -10.094 -9.150 1.00 77.50 98 LEU A O 1
ATOM 768 N N . PRO A 1 99 ? -11.064 -8.273 -9.861 1.00 71.25 99 PRO A N 1
ATOM 769 C CA . PRO A 1 99 ? -11.192 -8.585 -11.294 1.00 71.25 99 PRO A CA 1
ATOM 770 C C . PRO A 1 99 ? -10.847 -10.019 -11.747 1.00 71.25 99 PRO A C 1
ATOM 772 O O . PRO A 1 99 ? -11.351 -10.429 -12.787 1.00 71.25 99 PRO A O 1
ATOM 775 N N . PRO A 1 100 ? -9.975 -10.777 -11.052 1.00 80.44 100 PRO A N 1
ATOM 776 C CA . PRO A 1 100 ? -9.717 -12.178 -11.401 1.00 80.44 100 PRO A CA 1
ATOM 777 C C . PRO A 1 100 ? -10.804 -13.170 -10.975 1.00 80.44 100 PRO A C 1
ATOM 779 O O . PRO A 1 100 ? -10.700 -14.338 -11.332 1.00 80.44 100 PRO A O 1
ATOM 782 N N . LEU A 1 101 ? -11.791 -12.742 -10.185 1.00 81.81 101 LEU A N 1
ATOM 783 C CA . LEU A 1 101 ? -12.940 -13.550 -9.796 1.00 81.81 101 LEU A CA 1
ATOM 784 C C . LEU A 1 101 ? -14.158 -13.193 -10.649 1.00 81.81 101 LEU A C 1
ATOM 786 O O . LEU A 1 101 ? -14.369 -12.027 -10.990 1.0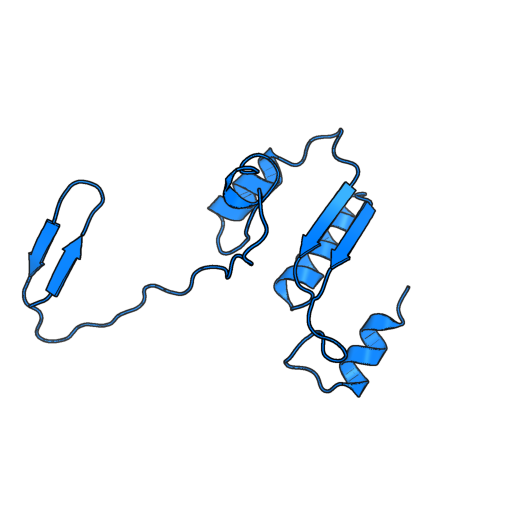0 81.81 101 LEU A O 1
ATOM 790 N N . ASP A 1 102 ? -14.987 -14.196 -10.928 1.00 83.88 102 ASP A N 1
ATOM 791 C CA . ASP A 1 102 ? -16.308 -13.970 -11.506 1.00 83.88 102 ASP A CA 1
ATOM 792 C C . ASP A 1 102 ? -17.203 -13.207 -10.518 1.00 83.88 102 ASP A C 1
ATOM 794 O O . ASP A 1 102 ? -17.025 -13.274 -9.298 1.00 83.88 102 ASP A O 1
ATOM 798 N N . GLU A 1 103 ? -18.198 -12.492 -11.042 1.00 81.06 103 GLU A N 1
ATOM 799 C CA . GLU A 1 103 ? -19.080 -11.626 -10.249 1.00 81.06 103 GLU A CA 1
ATOM 800 C C . GLU A 1 103 ? -19.757 -12.369 -9.086 1.00 81.06 103 GLU A C 1
ATOM 802 O O . GLU A 1 103 ? -19.819 -11.849 -7.973 1.00 81.06 103 GLU A O 1
ATOM 807 N N . GLU A 1 104 ? -20.197 -13.612 -9.303 1.00 83.25 104 GLU A N 1
ATOM 808 C CA . GLU A 1 104 ? -20.822 -14.440 -8.263 1.00 83.25 104 GLU A CA 1
ATOM 809 C C . GLU A 1 104 ? -19.849 -14.790 -7.126 1.00 83.25 104 GLU A C 1
ATOM 811 O O . GLU A 1 104 ? -20.227 -14.786 -5.951 1.00 83.25 104 GLU A O 1
ATOM 816 N N . MET A 1 105 ? -18.582 -15.052 -7.461 1.00 84.50 105 MET A N 1
ATOM 817 C CA . MET A 1 105 ? -17.535 -15.346 -6.482 1.00 84.50 105 MET A CA 1
ATOM 818 C C . MET A 1 105 ? -17.172 -14.092 -5.686 1.00 84.50 105 MET A C 1
ATOM 820 O O . MET A 1 105 ? -17.078 -14.144 -4.459 1.00 84.50 105 MET A O 1
ATOM 824 N N . ALA A 1 106 ? -17.015 -12.957 -6.373 1.00 82.94 106 ALA A N 1
ATOM 825 C CA . ALA A 1 106 ? -16.770 -11.674 -5.729 1.00 82.94 106 ALA A CA 1
ATOM 826 C C . ALA A 1 106 ? -17.929 -11.307 -4.788 1.00 82.94 106 ALA A C 1
ATOM 828 O O . ALA A 1 106 ? -17.696 -10.953 -3.636 1.00 82.94 106 ALA A O 1
ATOM 829 N N . ALA A 1 107 ? -19.184 -11.492 -5.207 1.00 81.94 107 ALA A N 1
ATOM 830 C CA . ALA A 1 107 ? -20.358 -11.193 -4.386 1.00 81.94 107 ALA A CA 1
ATOM 831 C C . ALA A 1 107 ? -20.374 -11.938 -3.036 1.00 81.94 107 ALA A C 1
ATOM 833 O O . ALA A 1 107 ? -20.877 -11.400 -2.045 1.00 81.94 107 ALA A O 1
ATOM 834 N N . PHE A 1 108 ? -19.804 -13.147 -2.956 1.00 82.62 108 PHE A N 1
ATOM 835 C CA . PHE A 1 108 ? -19.663 -13.871 -1.688 1.00 82.62 108 PHE A CA 1
ATOM 836 C C . PHE A 1 108 ? -18.726 -13.149 -0.707 1.00 82.62 108 PHE A C 1
ATOM 838 O O . PHE A 1 108 ? -19.050 -13.027 0.474 1.00 82.62 108 PHE A O 1
ATOM 845 N N . CYS A 1 109 ? -17.607 -12.604 -1.195 1.00 77.69 109 CYS A N 1
ATOM 846 C CA . CYS A 1 109 ? -16.660 -11.837 -0.384 1.00 77.69 109 CYS A CA 1
ATOM 847 C C . CYS A 1 109 ? -17.269 -10.537 0.166 1.00 77.69 109 CYS A C 1
ATOM 849 O O . CYS A 1 109 ? -16.852 -10.073 1.221 1.00 77.69 109 CYS A O 1
ATOM 851 N N . GLN A 1 110 ? -18.269 -9.958 -0.508 1.00 73.94 110 GLN A N 1
ATOM 852 C CA . GLN A 1 110 ? -18.907 -8.709 -0.068 1.00 73.94 110 GLN A CA 1
ATOM 853 C C . GLN A 1 110 ? -19.849 -8.915 1.119 1.00 73.94 110 GLN A C 1
ATOM 855 O O . GLN A 1 110 ? -20.072 -7.999 1.906 1.00 73.94 110 GLN A O 1
ATOM 860 N N . LYS A 1 111 ? -20.445 -10.108 1.216 1.00 65.88 111 LYS A N 1
ATOM 861 C CA . LYS A 1 111 ? -21.465 -10.437 2.217 1.00 65.88 111 LYS A CA 1
ATOM 862 C C . LYS A 1 111 ? -20.886 -10.886 3.557 1.00 65.88 111 LYS A C 1
ATOM 864 O O . LYS A 1 111 ? -21.648 -11.008 4.509 1.00 65.88 111 LYS A O 1
ATOM 869 N N . GLN A 1 112 ? -19.583 -11.149 3.644 1.00 54.84 112 GLN A N 1
ATOM 870 C CA . GLN A 1 112 ? -18.938 -11.474 4.913 1.00 54.84 112 GLN A CA 1
ATOM 871 C C . GLN A 1 112 ? -18.600 -10.192 5.684 1.00 54.84 112 GLN A C 1
ATOM 873 O O . GLN A 1 112 ? -17.506 -9.653 5.550 1.00 54.84 112 GLN A O 1
ATOM 878 N N . ASN A 1 113 ? -19.565 -9.718 6.474 1.00 41.62 113 ASN A N 1
ATOM 879 C CA . ASN A 1 113 ? -19.378 -8.882 7.663 1.00 41.62 113 ASN A CA 1
ATOM 880 C C . ASN A 1 113 ? -20.492 -9.199 8.661 1.00 41.62 113 ASN A C 1
ATOM 882 O O . ASN A 1 113 ? -21.673 -9.107 8.255 1.00 41.62 113 ASN A O 1
#

Foldseek 3Di:
DDWDDDPVDIDDDDDPDDDDDPDDDDDDDPDPCQVVVVLQDADDDDDVSVVSVVVSDDPPQAEDEQEAQEPVSVVVQVVVVVVNHHYHYHYDDPPDGHVVDDSVVVVVVVPDD

pLDDT: mean 88.66, std 9.68, range [41.62, 98.12]